Protein AF-A0A365P9I5-F1 (afdb_monomer_lite)

Sequence (86 aa):
MAIFKINPDWEKQLGRAAERAVKSMASDYQTMLDTLAKRYKGRPVSEIKPALQREWKKIGGSITDPELTQYASHISEGIRIQMKTK

Structure (mmCIF, N/CA/C/O backbone):
data_AF-A0A365P9I5-F1
#
_entry.id   AF-A0A365P9I5-F1
#
loop_
_atom_site.group_PDB
_atom_site.id
_atom_site.type_symbol
_atom_site.label_atom_id
_atom_site.label_alt_id
_atom_site.label_comp_id
_atom_site.label_asym_id
_atom_site.label_entity_id
_atom_site.label_seq_id
_atom_site.pdbx_PDB_ins_code
_atom_site.Cartn_x
_atom_site.Cartn_y
_atom_site.Cartn_z
_atom_site.occupancy
_atom_site.B_iso_or_equiv
_atom_site.auth_seq_id
_atom_site.auth_comp_id
_atom_site.auth_asym_id
_atom_site.auth_atom_id
_atom_site.pdbx_PDB_model_num
ATOM 1 N N . MET A 1 1 ? -9.978 16.794 0.412 1.00 51.88 1 MET A N 1
ATOM 2 C CA . MET A 1 1 ? -9.608 15.368 0.250 1.00 51.88 1 MET A CA 1
ATOM 3 C C . MET A 1 1 ? -8.117 15.303 -0.030 1.00 51.88 1 MET A C 1
ATOM 5 O O . MET A 1 1 ? -7.683 15.944 -0.978 1.00 51.88 1 MET A O 1
ATOM 9 N N . ALA A 1 2 ? -7.337 14.618 0.807 1.00 68.50 2 ALA A N 1
ATOM 10 C CA . ALA A 1 2 ? -5.896 14.480 0.602 1.00 68.50 2 ALA A CA 1
ATOM 11 C C . ALA A 1 2 ? -5.601 13.401 -0.455 1.00 68.50 2 ALA A C 1
ATOM 13 O O . ALA A 1 2 ? -6.270 12.365 -0.495 1.00 68.50 2 ALA A O 1
ATOM 14 N N . ILE A 1 3 ? -4.615 13.663 -1.317 1.00 72.94 3 ILE A N 1
ATOM 15 C CA . ILE A 1 3 ? -4.138 12.728 -2.341 1.00 72.94 3 ILE A CA 1
ATOM 16 C C . ILE A 1 3 ? -2.654 12.487 -2.083 1.00 72.94 3 ILE A C 1
ATOM 18 O O . ILE A 1 3 ? -1.854 13.417 -2.186 1.00 72.94 3 ILE A O 1
ATOM 22 N N . PHE A 1 4 ? -2.295 11.245 -1.774 1.00 79.06 4 PHE A N 1
ATOM 23 C CA . PHE A 1 4 ? -0.906 10.824 -1.658 1.00 79.06 4 PHE A CA 1
ATOM 24 C C . PHE A 1 4 ? -0.413 10.332 -3.019 1.00 79.06 4 PHE A C 1
ATOM 26 O O . PHE A 1 4 ? -1.076 9.520 -3.662 1.00 79.06 4 PHE A O 1
ATOM 33 N N . LYS A 1 5 ? 0.738 10.826 -3.478 1.00 77.12 5 LYS A N 1
ATOM 34 C CA . LYS A 1 5 ? 1.334 10.425 -4.759 1.00 77.12 5 LYS A CA 1
ATOM 35 C C . LYS A 1 5 ? 2.515 9.508 -4.486 1.00 77.12 5 LYS A C 1
ATOM 37 O O . LYS A 1 5 ? 3.432 9.907 -3.773 1.00 77.12 5 LYS A O 1
ATOM 42 N N . ILE A 1 6 ? 2.501 8.315 -5.070 1.00 72.44 6 ILE A N 1
ATOM 43 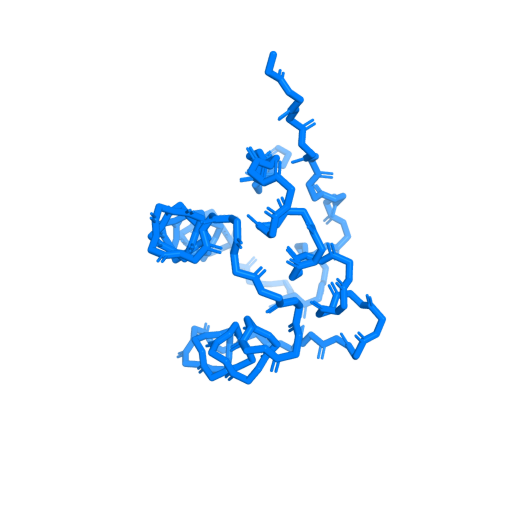C CA . ILE A 1 6 ? 3.655 7.415 -5.020 1.00 72.44 6 ILE A CA 1
ATOM 44 C C . ILE A 1 6 ? 4.763 8.009 -5.900 1.00 72.44 6 ILE A C 1
ATOM 46 O O . ILE A 1 6 ? 4.513 8.459 -7.020 1.00 72.44 6 ILE A O 1
ATOM 50 N N . ASN A 1 7 ? 5.978 8.061 -5.356 1.00 69.50 7 ASN A N 1
ATOM 51 C CA . ASN A 1 7 ? 7.156 8.631 -6.007 1.00 69.50 7 ASN A CA 1
ATOM 52 C C . ASN A 1 7 ? 7.608 7.706 -7.155 1.00 69.50 7 ASN A C 1
ATOM 54 O O . ASN A 1 7 ? 7.667 6.504 -6.911 1.00 69.50 7 ASN A O 1
ATOM 58 N N . PRO A 1 8 ? 7.998 8.205 -8.347 1.00 63.12 8 PRO A N 1
ATOM 59 C CA . PRO A 1 8 ? 8.294 7.398 -9.544 1.00 63.12 8 PRO A CA 1
ATOM 60 C C . PRO A 1 8 ? 9.461 6.407 -9.392 1.00 63.12 8 PRO A C 1
ATOM 62 O O . PRO A 1 8 ? 9.757 5.645 -10.303 1.00 63.12 8 PRO A O 1
ATOM 65 N N . ASP A 1 9 ? 10.123 6.362 -8.235 1.00 66.75 9 ASP A N 1
ATOM 66 C CA . ASP A 1 9 ? 11.102 5.321 -7.924 1.00 66.75 9 ASP A CA 1
ATOM 67 C C . ASP A 1 9 ? 10.478 3.908 -7.915 1.00 66.75 9 ASP A C 1
ATOM 69 O O . ASP A 1 9 ? 11.163 2.930 -8.200 1.00 66.75 9 ASP A O 1
ATOM 73 N N . TRP A 1 10 ? 9.156 3.789 -7.719 1.00 70.44 10 TRP A N 1
ATOM 74 C CA . TRP A 1 10 ? 8.435 2.520 -7.892 1.00 70.44 10 TRP A CA 1
ATOM 75 C C . TRP A 1 10 ? 8.583 1.939 -9.315 1.00 70.44 10 TRP A C 1
ATOM 77 O O . TRP A 1 10 ? 8.647 0.721 -9.471 1.00 70.44 10 TRP A O 1
ATOM 87 N N . GLU A 1 11 ? 8.727 2.790 -10.342 1.00 68.12 11 GLU A N 1
ATOM 88 C CA . GLU A 1 11 ? 8.976 2.372 -11.730 1.00 68.12 11 GLU A CA 1
ATOM 89 C C . GLU A 1 11 ? 10.347 1.693 -11.860 1.00 68.12 11 GLU A C 1
ATOM 91 O O . GLU A 1 11 ? 10.495 0.719 -12.593 1.00 68.12 11 GLU A O 1
ATOM 96 N N . LYS A 1 12 ? 11.349 2.153 -11.094 1.00 69.94 12 LYS A N 1
ATOM 97 C CA . LYS A 1 12 ? 12.672 1.513 -11.051 1.00 69.94 12 LYS A CA 1
ATOM 98 C C . LYS A 1 12 ? 12.624 0.153 -10.361 1.00 69.94 12 LYS A C 1
ATOM 100 O O . LYS A 1 12 ? 13.350 -0.749 -10.776 1.00 69.94 12 LYS A O 1
ATOM 105 N N . GLN A 1 13 ? 11.776 -0.007 -9.341 1.00 65.44 13 GLN A N 1
ATOM 106 C CA . GLN A 1 13 ? 11.617 -1.279 -8.623 1.00 65.44 13 GLN A CA 1
ATOM 107 C C . GLN A 1 13 ? 11.002 -2.384 -9.496 1.00 65.44 13 GLN A C 1
ATOM 109 O O . GLN A 1 13 ? 11.274 -3.560 -9.266 1.00 65.44 13 GLN A O 1
ATOM 114 N N . LEU A 1 14 ? 10.227 -2.025 -10.524 1.00 66.19 14 LEU A N 1
ATOM 115 C CA . LEU A 1 14 ? 9.678 -2.977 -11.499 1.00 66.19 14 LEU A CA 1
ATOM 116 C C . LEU A 1 14 ? 10.676 -3.376 -12.605 1.00 66.19 14 LEU A C 1
ATOM 118 O O . LEU A 1 14 ? 10.365 -4.215 -13.450 1.00 66.19 14 LEU A O 1
ATOM 122 N N . GLY A 1 15 ? 11.898 -2.831 -12.578 1.00 60.56 15 GLY A N 1
ATOM 123 C CA . GLY A 1 15 ? 12.936 -3.068 -13.580 1.00 60.56 15 GLY A CA 1
ATOM 124 C C . GLY A 1 15 ? 12.694 -2.294 -14.879 1.00 60.56 15 GLY A C 1
ATOM 125 O O . GLY A 1 15 ? 11.682 -1.617 -15.044 1.00 60.56 15 GLY A O 1
ATOM 126 N N . ARG A 1 16 ? 13.624 -2.387 -15.844 1.00 59.72 16 ARG A N 1
ATOM 127 C CA . ARG A 1 16 ? 13.447 -1.836 -17.207 1.00 59.72 16 ARG A CA 1
ATOM 128 C C . ARG A 1 16 ? 12.406 -2.645 -18.004 1.00 59.72 16 ARG A C 1
ATOM 130 O O . ARG A 1 16 ? 12.697 -3.140 -19.091 1.00 59.72 16 ARG A O 1
ATOM 137 N N . ALA A 1 17 ? 11.206 -2.825 -17.468 1.00 63.12 17 ALA A N 1
ATOM 138 C CA . ALA A 1 17 ? 10.064 -3.209 -18.276 1.00 63.12 17 ALA A CA 1
ATOM 139 C C . ALA A 1 17 ? 9.784 -2.073 -19.277 1.00 63.12 17 ALA A C 1
ATOM 141 O O . ALA A 1 17 ? 10.047 -0.903 -18.992 1.00 63.12 17 ALA A O 1
ATOM 142 N N . ALA A 1 18 ? 9.289 -2.397 -20.473 1.00 72.56 18 ALA A N 1
ATOM 143 C CA . ALA A 1 18 ? 8.914 -1.371 -21.446 1.00 72.56 18 ALA A CA 1
ATOM 144 C C . ALA A 1 18 ? 7.919 -0.374 -20.815 1.00 72.56 18 ALA A C 1
ATOM 146 O O . ALA A 1 18 ? 7.064 -0.792 -20.036 1.00 72.56 18 ALA A O 1
ATOM 147 N N . GLU A 1 19 ? 7.966 0.913 -21.185 1.00 73.00 19 GLU A N 1
ATOM 148 C CA . GLU A 1 19 ? 7.062 1.956 -20.649 1.00 73.00 19 GLU A CA 1
ATOM 149 C C . GLU A 1 19 ? 5.586 1.529 -20.642 1.00 73.00 19 GLU A C 1
ATOM 151 O O . GLU A 1 19 ? 4.847 1.797 -19.697 1.00 73.00 19 GLU A O 1
ATOM 156 N N . ARG A 1 20 ? 5.149 0.795 -21.675 1.00 76.00 20 ARG A N 1
ATOM 157 C CA . ARG A 1 20 ? 3.786 0.246 -21.746 1.00 76.00 20 ARG A CA 1
ATOM 158 C C . ARG A 1 20 ? 3.485 -0.763 -20.639 1.00 76.00 20 ARG A C 1
ATOM 160 O O . ARG A 1 20 ? 2.389 -0.732 -20.090 1.00 76.00 20 ARG A O 1
ATOM 167 N N . ALA A 1 21 ? 4.432 -1.640 -20.316 1.00 78.62 21 ALA A N 1
ATOM 168 C CA . ALA A 1 21 ? 4.279 -2.620 -19.248 1.00 78.62 21 ALA A CA 1
ATOM 169 C C . ALA A 1 21 ? 4.248 -1.926 -17.880 1.00 78.62 21 ALA A C 1
ATOM 171 O O . ALA A 1 21 ? 3.335 -2.185 -17.103 1.00 78.62 21 ALA A O 1
ATOM 172 N N . VAL A 1 22 ? 5.148 -0.965 -17.637 1.00 76.81 22 VAL A N 1
ATOM 173 C CA . VAL A 1 22 ? 5.146 -0.155 -16.404 1.00 76.81 22 VAL A CA 1
ATOM 174 C C . VAL A 1 22 ? 3.813 0.573 -16.238 1.00 76.81 22 VAL A C 1
ATOM 176 O O . VAL A 1 22 ? 3.206 0.524 -15.172 1.00 76.81 22 VAL A O 1
ATOM 179 N N . LYS A 1 23 ? 3.296 1.184 -17.308 1.00 79.75 23 LYS A N 1
ATOM 180 C CA . LYS A 1 23 ? 2.010 1.889 -17.288 1.00 79.75 23 LYS A CA 1
ATOM 181 C C . LYS A 1 23 ? 0.811 0.967 -17.063 1.00 79.75 23 LYS A C 1
ATOM 183 O O . LYS A 1 23 ? -0.128 1.353 -16.361 1.00 79.75 23 LYS A O 1
ATOM 188 N N . SER A 1 24 ? 0.841 -0.244 -17.621 1.00 82.00 24 SER A N 1
ATOM 189 C CA . SER A 1 24 ? -0.175 -1.263 -17.339 1.00 82.00 24 SER A CA 1
ATOM 190 C C . SER A 1 24 ? -0.140 -1.648 -15.863 1.00 82.00 24 SER A C 1
ATOM 192 O O . SER A 1 24 ? -1.153 -1.525 -15.184 1.00 82.00 24 SER A O 1
ATOM 194 N N . MET A 1 25 ? 1.044 -1.965 -15.331 1.00 79.50 25 MET A N 1
ATOM 195 C CA . MET A 1 25 ? 1.218 -2.305 -13.918 1.00 79.50 25 MET A CA 1
ATOM 196 C C . MET A 1 25 ? 0.769 -1.160 -13.006 1.00 79.50 25 MET A C 1
ATOM 198 O O . MET A 1 25 ? 0.046 -1.402 -12.045 1.00 79.50 25 MET A O 1
ATOM 202 N N . ALA A 1 26 ? 1.101 0.096 -13.331 1.00 81.69 26 ALA A N 1
ATOM 203 C CA . ALA A 1 26 ? 0.617 1.276 -12.605 1.00 81.69 26 ALA A CA 1
ATOM 204 C C . ALA A 1 26 ? -0.909 1.283 -12.477 1.00 81.69 26 ALA A C 1
ATOM 206 O O . ALA A 1 26 ? -1.455 1.607 -11.423 1.00 81.69 2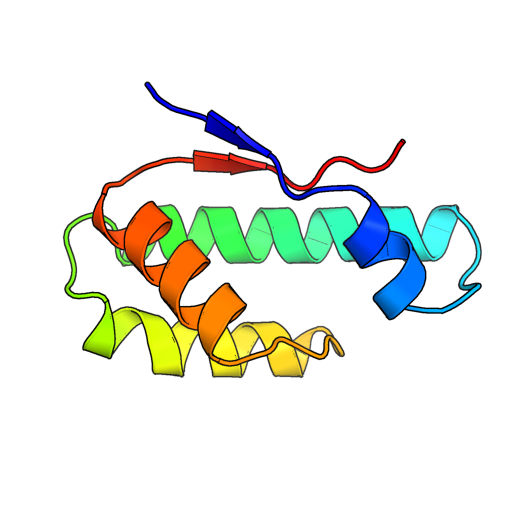6 ALA A O 1
ATOM 207 N N . SER A 1 27 ? -1.588 0.938 -13.571 1.00 84.31 27 SER A N 1
ATOM 208 C CA . SER A 1 27 ? -3.046 0.932 -13.665 1.00 84.31 27 SER A CA 1
ATOM 209 C C . SER A 1 27 ? -3.654 -0.216 -12.855 1.00 84.31 27 SER A C 1
ATOM 211 O O . SER A 1 27 ? -4.648 -0.006 -12.154 1.00 84.31 27 SER A O 1
ATOM 213 N N . ASP A 1 28 ? -3.027 -1.394 -12.872 1.00 85.88 28 ASP A N 1
ATOM 214 C CA . ASP A 1 28 ? -3.391 -2.525 -12.011 1.00 85.88 28 ASP A CA 1
ATOM 215 C C . ASP A 1 28 ? -3.225 -2.172 -10.522 1.00 85.88 28 ASP A C 1
ATOM 217 O O . ASP A 1 28 ? -4.159 -2.339 -9.731 1.00 85.88 28 ASP A O 1
ATOM 221 N N . TYR A 1 29 ? -2.092 -1.569 -10.140 1.00 83.50 29 TYR A N 1
ATOM 222 C CA . TYR A 1 29 ? -1.861 -1.076 -8.777 1.00 83.50 29 TYR A CA 1
ATOM 223 C C . TYR A 1 29 ? -2.876 -0.017 -8.362 1.00 83.50 29 TYR A C 1
ATOM 225 O O . TYR A 1 29 ? -3.399 -0.064 -7.249 1.00 83.50 29 TYR A O 1
ATOM 233 N N . GLN A 1 30 ? -3.181 0.934 -9.245 1.00 85.56 30 GLN A N 1
ATOM 234 C CA . GLN A 1 30 ? -4.156 1.982 -8.971 1.00 85.56 30 GLN A CA 1
ATOM 235 C C . GLN A 1 30 ? -5.545 1.394 -8.707 1.00 85.56 30 GLN A C 1
ATOM 237 O O . GLN A 1 30 ? -6.222 1.820 -7.772 1.00 85.56 30 GLN A O 1
ATOM 242 N N . THR A 1 31 ? -5.956 0.408 -9.505 1.00 88.56 31 THR A N 1
ATOM 243 C CA . THR A 1 31 ? -7.241 -0.290 -9.359 1.00 88.56 31 THR A CA 1
ATOM 244 C C . THR A 1 31 ? -7.311 -1.067 -8.048 1.00 88.56 31 THR A C 1
ATOM 246 O O . THR A 1 31 ? -8.300 -0.969 -7.314 1.00 88.56 31 THR A O 1
ATOM 249 N N . MET A 1 32 ? -6.242 -1.791 -7.714 1.00 87.56 32 MET A N 1
ATOM 250 C CA . MET A 1 32 ? -6.112 -2.514 -6.451 1.00 87.56 32 MET A CA 1
ATOM 251 C C . MET A 1 32 ? -6.202 -1.559 -5.253 1.00 87.56 32 MET A C 1
ATOM 253 O O . MET A 1 32 ? -7.006 -1.770 -4.344 1.00 87.56 32 MET A O 1
ATOM 257 N N . LEU A 1 33 ? -5.425 -0.472 -5.266 1.00 85.62 33 LEU A N 1
ATOM 258 C CA . LEU A 1 33 ? -5.418 0.538 -4.208 1.00 85.62 33 LEU A CA 1
ATOM 259 C C . LEU A 1 33 ? -6.777 1.223 -4.049 1.00 85.62 33 LEU A C 1
ATOM 261 O O . LEU A 1 33 ? -7.219 1.420 -2.923 1.00 85.62 33 LEU A O 1
ATOM 265 N N . ASP A 1 34 ? -7.461 1.563 -5.144 1.00 87.25 34 ASP A N 1
ATOM 266 C CA . ASP A 1 34 ? -8.798 2.172 -5.104 1.00 87.25 34 ASP A CA 1
ATOM 267 C C . ASP A 1 34 ? -9.835 1.206 -4.506 1.00 87.25 34 ASP A C 1
ATOM 269 O O . ASP A 1 34 ? -10.665 1.602 -3.684 1.00 87.25 34 ASP A O 1
ATOM 273 N N . THR A 1 35 ? -9.733 -0.082 -4.845 1.00 88.12 35 THR A N 1
ATOM 274 C CA . THR A 1 35 ? -10.589 -1.143 -4.296 1.00 88.12 35 THR A CA 1
ATOM 275 C C . THR A 1 35 ? -10.349 -1.336 -2.800 1.00 88.12 35 THR A C 1
ATOM 277 O O . THR A 1 35 ? -11.303 -1.371 -2.018 1.00 88.12 35 THR A O 1
ATOM 280 N N . LEU A 1 36 ? -9.084 -1.409 -2.376 1.00 86.31 36 LEU A N 1
ATOM 281 C CA . LEU A 1 36 ? -8.716 -1.515 -0.964 1.00 86.31 36 LEU A CA 1
ATOM 282 C C . LEU A 1 36 ? -9.117 -0.261 -0.187 1.00 86.31 36 LEU A C 1
ATOM 284 O O . LEU A 1 36 ? -9.695 -0.383 0.889 1.00 86.31 36 LEU A O 1
ATOM 288 N N . ALA A 1 37 ? -8.903 0.928 -0.753 1.00 85.50 37 ALA A N 1
ATOM 289 C CA . ALA A 1 37 ? -9.343 2.187 -0.169 1.00 85.50 37 ALA A CA 1
ATOM 290 C C . ALA A 1 37 ? -10.857 2.198 0.046 1.00 85.50 37 ALA A C 1
ATOM 292 O O . ALA A 1 37 ? -11.312 2.517 1.133 1.00 85.50 37 ALA A O 1
ATOM 293 N N . LYS A 1 38 ? -11.662 1.779 -0.935 1.00 86.94 38 LYS A N 1
ATOM 294 C CA . LYS A 1 38 ? -13.123 1.695 -0.769 1.00 86.94 38 LYS A CA 1
ATOM 295 C C . LYS A 1 38 ? -13.547 0.679 0.289 1.00 86.94 38 LYS A C 1
ATOM 297 O O . LYS A 1 38 ? -14.482 0.943 1.038 1.00 86.94 38 LYS A O 1
ATOM 302 N N . ARG A 1 39 ? -12.882 -0.477 0.341 1.00 87.12 39 ARG A N 1
ATOM 303 C CA . ARG A 1 39 ? -13.273 -1.601 1.206 1.00 87.12 39 ARG A CA 1
ATOM 304 C C . ARG A 1 39 ? -12.802 -1.454 2.652 1.00 87.12 39 ARG A C 1
ATOM 306 O O . ARG A 1 39 ? -13.493 -1.908 3.559 1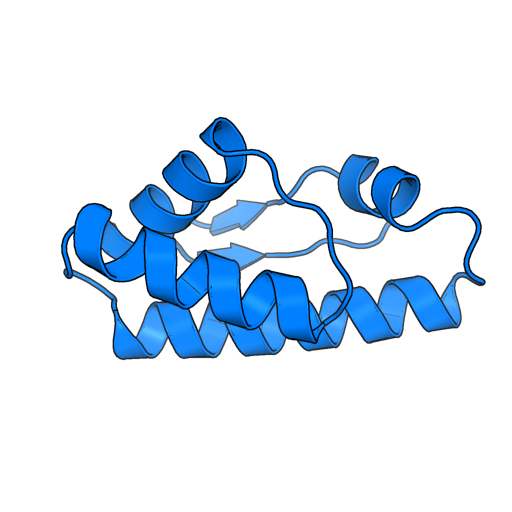.00 87.12 39 ARG A O 1
ATOM 313 N N . TYR A 1 40 ? -11.639 -0.844 2.854 1.00 86.19 40 TYR A N 1
ATOM 314 C CA . TYR A 1 40 ? -10.964 -0.761 4.147 1.00 86.19 40 TYR A CA 1
ATOM 315 C C . TYR A 1 40 ? -10.817 0.666 4.690 1.00 86.19 40 TYR A C 1
ATOM 317 O O . TYR A 1 40 ? -10.158 0.866 5.708 1.00 86.19 40 TYR A O 1
ATOM 325 N N . LYS A 1 41 ? -11.440 1.671 4.068 1.00 85.50 41 LYS A N 1
ATOM 326 C CA . LYS A 1 41 ? -11.500 3.024 4.638 1.00 85.50 41 LYS A CA 1
ATOM 327 C C . LYS A 1 41 ? -12.029 2.987 6.074 1.00 85.50 41 LYS A C 1
ATOM 329 O O . LYS A 1 41 ? -13.094 2.427 6.324 1.00 85.50 41 LYS A O 1
ATOM 334 N N . GLY A 1 42 ? -11.294 3.601 7.002 1.00 84.69 42 GLY A N 1
ATOM 335 C CA . GLY A 1 42 ? -11.633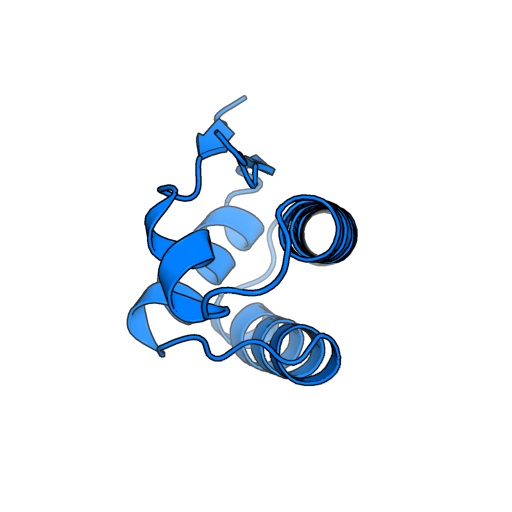 3.627 8.427 1.00 84.69 42 GLY A CA 1
ATOM 336 C C . GLY A 1 42 ? -11.357 2.323 9.186 1.00 84.69 42 GLY A C 1
ATOM 337 O O . GLY A 1 42 ? -11.696 2.237 10.364 1.00 84.69 42 GLY A O 1
ATOM 338 N N . ARG A 1 43 ? -10.763 1.305 8.545 1.00 89.00 43 ARG A N 1
ATOM 339 C CA . ARG A 1 43 ? -10.290 0.082 9.213 1.00 89.00 43 ARG A CA 1
ATOM 340 C C . ARG A 1 43 ? -8.877 0.279 9.763 1.00 89.00 43 ARG A C 1
ATOM 342 O O . ARG A 1 43 ? -8.113 1.048 9.189 1.00 89.00 43 ARG A O 1
ATOM 349 N N . PRO A 1 44 ? -8.491 -0.443 10.826 1.00 89.62 44 PRO A N 1
ATOM 350 C CA . PRO A 1 44 ? -7.144 -0.365 11.370 1.00 89.62 44 PRO A CA 1
ATOM 351 C C . PRO A 1 44 ? -6.086 -0.867 10.379 1.00 89.62 44 PRO A C 1
ATOM 353 O O . PRO A 1 44 ? -6.268 -1.859 9.669 1.00 89.62 44 PRO A O 1
ATOM 356 N N . VAL A 1 45 ? -4.920 -0.220 10.414 1.00 88.12 45 VAL A N 1
ATOM 357 C CA . VAL A 1 45 ? -3.726 -0.550 9.615 1.00 88.12 45 VAL A CA 1
ATOM 358 C C . VAL A 1 45 ? -3.349 -2.030 9.722 1.00 88.12 45 VAL A C 1
ATOM 360 O O . VAL A 1 45 ? -2.987 -2.641 8.720 1.00 88.12 45 VAL A O 1
ATOM 363 N N . SER A 1 46 ? -3.495 -2.632 10.904 1.00 88.31 46 SER A N 1
ATOM 364 C CA . SER A 1 46 ? -3.200 -4.050 11.149 1.00 88.31 46 SER A CA 1
ATOM 365 C C . SER A 1 46 ? -4.066 -5.015 10.330 1.00 88.31 46 SER A C 1
ATOM 367 O O . SER A 1 46 ? -3.593 -6.092 9.984 1.00 88.31 46 SER A O 1
ATOM 369 N N . GLU A 1 47 ? -5.302 -4.639 9.983 1.00 88.38 47 GLU A N 1
ATOM 370 C CA . GLU A 1 47 ? -6.165 -5.433 9.093 1.00 88.38 47 GLU A CA 1
ATOM 371 C C . GLU A 1 47 ? -5.856 -5.168 7.613 1.00 88.38 47 GLU A C 1
ATOM 373 O O . GLU A 1 47 ? -5.948 -6.066 6.774 1.00 88.38 47 GLU A O 1
ATOM 378 N N . ILE A 1 48 ? -5.454 -3.937 7.287 1.00 89.38 48 ILE A N 1
ATOM 379 C CA . ILE A 1 48 ? -5.156 -3.521 5.913 1.00 89.38 48 ILE A CA 1
ATOM 380 C C . ILE A 1 48 ? -3.823 -4.095 5.441 1.00 89.38 48 ILE A C 1
ATOM 382 O O . ILE A 1 48 ? -3.740 -4.563 4.310 1.00 89.38 48 ILE A O 1
ATOM 386 N N . LYS A 1 49 ? -2.792 -4.101 6.295 1.00 88.75 49 LYS A N 1
ATOM 387 C CA . LYS A 1 49 ? -1.449 -4.619 5.994 1.00 88.75 49 LYS A CA 1
ATOM 388 C C . LYS A 1 49 ? -1.464 -5.994 5.306 1.00 88.75 49 LYS A C 1
ATOM 390 O O . LYS A 1 49 ? -0.951 -6.085 4.190 1.00 88.75 49 LYS A O 1
ATOM 395 N N . PRO A 1 50 ? -2.044 -7.058 5.897 1.00 89.38 50 PRO A N 1
ATOM 396 C CA . PRO A 1 50 ? -2.018 -8.386 5.285 1.00 89.38 50 PRO A CA 1
ATOM 397 C C . PRO A 1 50 ? -2.836 -8.454 3.987 1.00 89.38 50 PRO A C 1
ATOM 399 O O . PRO A 1 50 ? -2.452 -9.163 3.054 1.00 89.38 50 PRO A O 1
ATOM 402 N N . ALA A 1 51 ? -3.938 -7.700 3.887 1.00 88.75 51 ALA A N 1
ATOM 403 C CA . ALA A 1 51 ? -4.744 -7.627 2.669 1.00 88.75 51 ALA A CA 1
ATOM 404 C C . ALA A 1 51 ? -3.981 -6.933 1.530 1.00 88.75 51 ALA A C 1
ATOM 406 O O . ALA A 1 51 ? -3.900 -7.463 0.421 1.00 88.75 51 ALA A O 1
ATOM 407 N N . LEU A 1 52 ? -3.361 -5.791 1.838 1.00 87.81 52 LEU A N 1
ATOM 4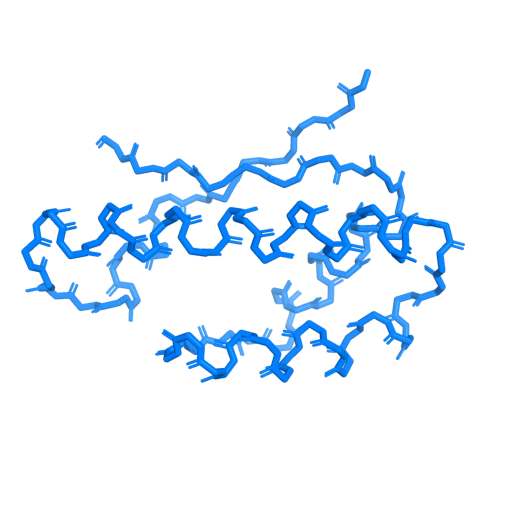08 C CA . LEU A 1 52 ? -2.525 -5.023 0.928 1.00 87.81 52 LEU A CA 1
ATOM 409 C C . LEU A 1 52 ? -1.340 -5.859 0.450 1.00 87.81 52 LEU A C 1
ATOM 411 O O . LEU A 1 52 ? -1.115 -5.956 -0.748 1.00 87.81 52 LEU A O 1
ATOM 415 N N . GLN A 1 53 ? -0.629 -6.523 1.363 1.00 87.75 53 GLN A N 1
ATOM 416 C CA . GLN A 1 53 ? 0.538 -7.344 1.037 1.00 87.75 53 GLN A CA 1
ATOM 417 C C . GLN A 1 53 ? 0.183 -8.482 0.075 1.00 87.75 53 GLN A C 1
ATOM 419 O O . GLN A 1 53 ? 0.926 -8.766 -0.867 1.00 87.75 53 GLN A O 1
ATOM 424 N N . ARG A 1 54 ? -0.957 -9.143 0.308 1.00 88.62 54 ARG A N 1
ATOM 425 C CA . ARG A 1 54 ? -1.430 -10.247 -0.529 1.00 88.62 54 ARG A CA 1
ATOM 426 C C . ARG A 1 54 ? -1.754 -9.779 -1.942 1.00 88.62 54 ARG A C 1
ATOM 428 O O . ARG A 1 54 ? -1.372 -10.452 -2.894 1.00 88.62 54 ARG A O 1
ATOM 435 N N . GLU A 1 55 ? -2.455 -8.660 -2.082 1.00 87.69 55 GLU A N 1
ATOM 436 C CA . GLU A 1 55 ? -2.781 -8.100 -3.395 1.00 87.69 55 GLU A CA 1
ATOM 437 C C . GLU A 1 55 ? -1.524 -7.584 -4.109 1.00 87.69 55 GLU A C 1
ATOM 439 O O . GLU A 1 55 ? -1.315 -7.896 -5.277 1.00 87.69 55 GLU A O 1
ATOM 444 N N . TRP A 1 56 ? -0.619 -6.914 -3.391 1.00 85.50 56 TRP A N 1
ATOM 445 C CA . TRP A 1 56 ? 0.631 -6.397 -3.956 1.00 85.50 56 TRP A CA 1
ATOM 446 C C . TRP A 1 56 ? 1.510 -7.503 -4.550 1.00 85.50 56 TRP A C 1
ATOM 448 O O . TRP A 1 56 ? 2.048 -7.351 -5.650 1.00 85.50 56 TRP A O 1
ATOM 458 N N . LYS A 1 57 ? 1.604 -8.643 -3.846 1.00 83.75 57 LYS A N 1
ATOM 459 C CA . LYS A 1 57 ? 2.318 -9.839 -4.316 1.00 83.75 57 LYS A CA 1
ATOM 460 C C . LYS A 1 57 ? 1.672 -10.474 -5.548 1.00 83.75 57 LYS A C 1
ATOM 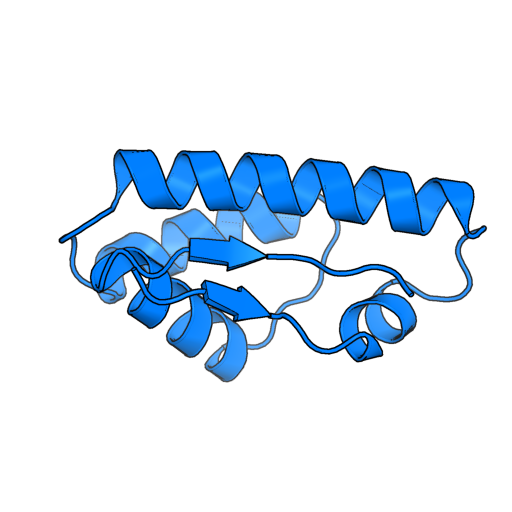462 O O . LYS A 1 57 ? 2.401 -10.973 -6.398 1.00 83.75 57 LYS A O 1
ATOM 467 N N . LYS A 1 58 ? 0.337 -10.464 -5.673 1.00 83.88 58 LYS A N 1
ATOM 468 C CA . LYS A 1 58 ? -0.351 -11.028 -6.855 1.00 83.88 58 LYS A CA 1
ATOM 469 C C . LYS A 1 58 ? 0.022 -10.305 -8.146 1.00 83.88 58 LYS A C 1
ATOM 471 O O . LYS A 1 58 ? 0.115 -10.945 -9.183 1.00 83.88 58 LYS A O 1
ATOM 476 N N . ILE A 1 59 ? 0.220 -8.990 -8.073 1.00 77.69 59 ILE A N 1
ATOM 477 C CA . ILE A 1 59 ? 0.531 -8.139 -9.233 1.00 77.69 59 ILE A CA 1
ATOM 478 C C . ILE A 1 59 ? 2.045 -8.190 -9.557 1.00 77.69 59 ILE A C 1
ATOM 480 O O . ILE A 1 59 ? 2.504 -7.605 -10.531 1.00 77.69 59 ILE A O 1
ATOM 484 N N . GLY A 1 60 ? 2.833 -8.938 -8.771 1.00 71.69 60 GLY A N 1
ATOM 485 C CA . GLY A 1 60 ? 4.263 -9.157 -9.010 1.00 71.69 60 GLY A CA 1
ATOM 486 C C . GLY A 1 60 ? 5.177 -8.079 -8.429 1.00 71.69 60 GLY A C 1
ATOM 487 O O . GLY A 1 60 ? 6.339 -7.997 -8.813 1.00 71.69 60 GLY A O 1
ATOM 488 N N . GLY A 1 61 ? 4.677 -7.254 -7.508 1.00 70.75 61 GLY A N 1
ATOM 489 C CA . GLY A 1 61 ? 5.475 -6.202 -6.881 1.00 70.75 61 GLY A CA 1
ATOM 490 C C . GLY A 1 61 ? 6.136 -6.652 -5.595 1.00 70.75 61 GLY A C 1
ATOM 491 O O . GLY A 1 61 ? 5.549 -7.376 -4.787 1.00 70.75 61 GLY A O 1
ATOM 492 N N . SER A 1 62 ? 7.325 -6.115 -5.368 1.00 73.06 62 SER A N 1
ATOM 493 C CA . SER A 1 62 ? 7.962 -6.110 -4.059 1.00 73.06 62 SER A CA 1
ATOM 494 C C . SER A 1 62 ? 7.591 -4.820 -3.341 1.00 73.06 62 SER A C 1
ATOM 496 O O . SER A 1 62 ? 7.687 -3.737 -3.910 1.00 73.06 62 SER A O 1
ATOM 498 N N . ILE A 1 63 ? 7.141 -4.946 -2.098 1.00 77.12 63 ILE A N 1
ATOM 499 C CA . ILE A 1 63 ? 6.882 -3.817 -1.210 1.00 77.12 63 ILE A CA 1
ATOM 500 C C . ILE A 1 63 ? 7.547 -4.095 0.131 1.00 77.12 63 ILE A C 1
ATOM 502 O O . ILE A 1 63 ? 7.492 -5.219 0.639 1.00 77.12 63 ILE A O 1
ATOM 506 N N . THR A 1 64 ? 8.186 -3.077 0.694 1.00 81.56 64 THR A N 1
ATOM 507 C CA . THR A 1 64 ? 8.819 -3.166 2.011 1.00 81.56 64 THR A CA 1
ATOM 508 C C . THR A 1 64 ? 7.789 -2.957 3.133 1.00 81.56 64 THR A C 1
ATOM 510 O O . THR A 1 64 ? 6.762 -2.311 2.930 1.00 81.56 64 THR A O 1
ATOM 513 N N . ASP A 1 65 ? 8.024 -3.491 4.339 1.00 80.19 65 ASP A N 1
ATOM 514 C CA . ASP A 1 65 ? 7.120 -3.261 5.485 1.00 80.19 65 ASP A CA 1
ATOM 515 C C . ASP A 1 65 ? 6.881 -1.771 5.832 1.00 80.19 65 ASP A C 1
ATOM 517 O O . ASP A 1 65 ? 5.727 -1.423 6.111 1.00 80.19 65 ASP A O 1
ATOM 521 N N . PRO A 1 66 ? 7.874 -0.854 5.782 1.00 83.81 66 PRO A N 1
ATOM 522 C CA . PRO A 1 66 ? 7.602 0.567 6.011 1.00 83.81 66 PRO A CA 1
ATOM 523 C C . PRO A 1 66 ? 6.658 1.166 4.958 1.00 83.81 66 PRO A C 1
ATOM 525 O O . PRO A 1 66 ? 5.714 1.866 5.325 1.00 83.81 66 PRO A O 1
ATOM 528 N N . GLU A 1 67 ? 6.829 0.837 3.674 1.00 82.81 67 GLU A N 1
ATOM 529 C CA . GLU A 1 67 ? 5.910 1.282 2.614 1.00 82.81 67 GLU A CA 1
ATOM 530 C C . GLU A 1 67 ? 4.512 0.683 2.787 1.00 82.81 67 GLU A C 1
ATOM 532 O O . GLU A 1 67 ? 3.506 1.383 2.673 1.00 82.81 67 GLU A O 1
ATOM 537 N N . LEU A 1 68 ? 4.442 -0.606 3.127 1.00 86.38 68 LEU A N 1
ATOM 538 C CA . LEU A 1 68 ? 3.189 -1.301 3.400 1.00 86.38 68 LEU A CA 1
ATOM 539 C C . LEU A 1 68 ? 2.429 -0.629 4.551 1.00 86.38 68 LEU A C 1
ATOM 541 O O . LEU A 1 68 ? 1.220 -0.422 4.459 1.00 86.38 68 LEU A O 1
ATOM 545 N N . THR A 1 69 ? 3.141 -0.266 5.621 1.00 88.38 69 THR A N 1
ATOM 546 C CA . THR A 1 69 ? 2.590 0.463 6.771 1.00 88.38 69 THR A CA 1
ATOM 547 C C . THR A 1 69 ? 2.057 1.819 6.345 1.00 88.38 69 THR A C 1
ATOM 549 O O . THR A 1 69 ? 0.928 2.162 6.680 1.00 88.38 69 THR A O 1
ATOM 552 N N . GLN A 1 70 ? 2.840 2.572 5.576 1.00 86.94 70 GLN A N 1
ATOM 553 C CA . GLN A 1 70 ? 2.467 3.906 5.131 1.00 86.94 70 GLN A CA 1
ATOM 554 C C . GLN A 1 70 ? 1.217 3.884 4.239 1.00 86.94 70 GLN A C 1
ATOM 556 O O . GLN A 1 70 ? 0.276 4.643 4.469 1.00 86.94 70 GLN A O 1
ATOM 561 N N . TYR A 1 71 ? 1.151 2.976 3.264 1.00 86.38 71 TYR A N 1
ATOM 562 C CA . TYR A 1 71 ? -0.028 2.835 2.407 1.00 86.38 71 TYR A CA 1
ATOM 563 C C . TYR A 1 71 ? -1.250 2.341 3.178 1.00 86.38 71 TYR A C 1
ATOM 565 O O . TYR A 1 71 ? -2.356 2.834 2.955 1.00 86.38 71 TYR A O 1
ATOM 573 N N . ALA A 1 72 ? -1.069 1.406 4.110 1.00 89.06 72 ALA A N 1
ATOM 574 C CA . ALA A 1 72 ? -2.150 0.939 4.965 1.00 89.06 72 ALA A CA 1
ATOM 575 C C . ALA A 1 72 ? -2.686 2.057 5.879 1.00 89.06 72 ALA A C 1
ATOM 577 O O . ALA A 1 72 ? -3.903 2.177 6.025 1.00 89.06 72 ALA A O 1
ATOM 578 N N . SER A 1 73 ? -1.819 2.922 6.415 1.00 89.75 73 SER A N 1
ATOM 579 C CA . SER A 1 73 ? -2.222 4.139 7.135 1.00 89.75 73 SER A CA 1
ATOM 580 C C . SER A 1 73 ? -3.037 5.071 6.247 1.00 89.75 73 SER A C 1
ATOM 582 O O . SER A 1 73 ? -4.151 5.433 6.609 1.00 89.75 73 SER A O 1
ATOM 584 N N . HIS A 1 74 ? -2.570 5.363 5.033 1.00 89.31 74 HIS A N 1
ATOM 585 C CA . HIS A 1 74 ? -3.311 6.220 4.107 1.00 89.31 74 HIS A CA 1
ATOM 586 C C . HIS A 1 74 ? -4.689 5.652 3.735 1.00 89.31 74 HIS A C 1
ATOM 588 O O . HIS A 1 74 ? -5.669 6.395 3.693 1.00 89.31 74 HIS A O 1
ATOM 594 N N . ILE A 1 75 ? -4.796 4.338 3.522 1.00 87.25 75 ILE A N 1
ATOM 595 C CA . ILE A 1 75 ? -6.080 3.660 3.289 1.00 87.25 75 ILE A CA 1
ATOM 596 C C . ILE A 1 75 ? -6.993 3.784 4.516 1.00 87.25 75 ILE A C 1
ATOM 598 O O . ILE A 1 75 ? -8.164 4.140 4.367 1.00 87.25 75 ILE A O 1
ATOM 602 N N . SER A 1 76 ? -6.457 3.547 5.718 1.00 88.00 76 SER A N 1
ATOM 603 C CA . SER A 1 76 ? -7.171 3.709 6.992 1.00 88.00 76 SER A CA 1
ATOM 604 C C . SER A 1 76 ? -7.725 5.129 7.140 1.00 88.00 76 SER A C 1
ATOM 606 O O . SER A 1 76 ? -8.906 5.311 7.430 1.00 88.00 76 SER A O 1
ATOM 608 N N . GLU A 1 77 ? -6.905 6.140 6.855 1.00 87.12 77 GLU A N 1
ATOM 609 C CA . GLU A 1 77 ? -7.262 7.563 6.900 1.00 87.12 77 GLU A CA 1
ATOM 610 C C . GLU A 1 77 ? -8.224 7.988 5.773 1.00 87.12 77 GLU A C 1
ATOM 612 O O . GLU A 1 77 ? -8.761 9.097 5.777 1.00 87.12 77 GLU A O 1
ATOM 617 N N . GLY A 1 78 ? -8.467 7.121 4.784 1.00 83.50 78 GLY A N 1
ATOM 618 C CA . GLY A 1 78 ? -9.273 7.445 3.608 1.00 83.50 78 GLY A CA 1
ATOM 619 C C . GLY A 1 78 ? -8.586 8.417 2.645 1.00 83.50 78 GLY A C 1
ATOM 620 O O . GLY A 1 78 ? -9.264 9.081 1.855 1.00 83.50 78 GLY A O 1
ATOM 621 N N . ILE A 1 79 ? -7.258 8.508 2.713 1.00 85.31 79 ILE A N 1
ATOM 622 C CA . ILE A 1 79 ? -6.414 9.270 1.797 1.00 85.31 79 ILE A CA 1
ATOM 623 C C . ILE A 1 79 ? -6.295 8.477 0.499 1.00 85.31 79 ILE A C 1
ATOM 625 O O . ILE A 1 79 ? -5.944 7.296 0.486 1.00 85.31 79 ILE A O 1
ATOM 629 N N . ARG A 1 80 ? -6.586 9.132 -0.628 1.00 79.75 80 ARG A N 1
ATOM 630 C CA . ARG A 1 80 ? -6.495 8.472 -1.930 1.00 79.75 80 ARG A CA 1
ATOM 631 C C . ARG A 1 80 ? -5.033 8.361 -2.343 1.00 79.75 80 ARG A C 1
ATOM 633 O O . ARG A 1 80 ? -4.356 9.378 -2.465 1.00 79.75 80 ARG A O 1
ATOM 640 N N . ILE A 1 81 ? -4.576 7.144 -2.609 1.00 82.50 81 ILE A N 1
ATOM 641 C CA . ILE A 1 81 ? -3.234 6.889 -3.132 1.00 82.50 81 ILE A CA 1
ATOM 642 C C . ILE A 1 81 ? -3.299 6.909 -4.664 1.00 82.50 81 ILE A C 1
ATOM 644 O O . ILE A 1 81 ? -4.138 6.235 -5.264 1.00 82.50 81 ILE A O 1
ATOM 648 N N . GLN A 1 82 ? -2.440 7.709 -5.293 1.00 79.88 82 GLN A N 1
ATOM 649 C CA . GLN A 1 82 ? -2.270 7.771 -6.741 1.00 79.88 82 GLN A CA 1
ATOM 650 C C . GLN A 1 82 ? -0.873 7.299 -7.149 1.00 79.88 82 GLN A C 1
ATOM 652 O O . GLN A 1 82 ? 0.131 7.914 -6.783 1.00 79.88 82 GLN A O 1
ATOM 657 N N . MET A 1 83 ? -0.828 6.247 -7.962 1.00 78.00 83 MET A N 1
ATOM 658 C CA . MET A 1 83 ? 0.327 5.875 -8.767 1.00 78.00 83 MET A CA 1
ATOM 659 C C . MET A 1 83 ? 0.468 6.885 -9.906 1.00 78.00 83 MET A C 1
ATOM 661 O O . MET A 1 83 ? -0.409 6.993 -10.765 1.00 78.00 83 MET A O 1
ATOM 665 N N . LYS A 1 84 ? 1.567 7.643 -9.919 1.00 66.94 84 LYS A N 1
ATOM 666 C CA . LYS A 1 84 ? 1.969 8.412 -11.098 1.00 66.94 84 LYS A CA 1
ATOM 667 C C . LYS A 1 84 ? 3.079 7.659 -11.823 1.00 66.94 84 LYS A C 1
ATOM 669 O O . LYS A 1 84 ? 4.099 7.352 -11.214 1.00 66.94 84 LYS A O 1
ATOM 674 N N . THR A 1 85 ? 2.865 7.402 -13.109 1.00 61.34 85 THR A N 1
ATOM 675 C CA . THR A 1 85 ? 3.945 7.189 -14.081 1.00 61.34 85 THR A CA 1
ATOM 676 C C . THR A 1 85 ? 4.346 8.562 -14.606 1.00 61.34 85 THR A C 1
ATOM 678 O O . THR A 1 85 ? 3.468 9.426 -14.754 1.00 61.34 85 THR A O 1
ATOM 681 N N . LYS A 1 86 ? 5.638 8.799 -14.830 1.00 52.19 86 LYS A N 1
ATOM 682 C CA . LYS A 1 86 ? 6.083 10.055 -15.448 1.00 52.19 86 LYS A CA 1
ATOM 683 C C . LYS A 1 86 ? 5.652 10.163 -16.914 1.00 52.19 86 LYS A C 1
ATOM 685 O O . LYS A 1 86 ? 5.382 9.114 -17.536 1.00 52.19 86 LYS A O 1
#

Secondary structure (DSSP, 8-state):
--EEEE-THHHHHT-S--HHHHHHHHHHHHHHHHHHHHHHTTS-HHHHHHHHHHHHHHTT----HHHHHHHHHHHHTTPEEEE---

pLDDT: mean 79.94, std 9.3, range [51.88, 89.75]

Radius of gyration: 12.28 Å; chains: 1; bounding box: 27×26×33 Å

Foldseek 3Di:
DAEAEDDQVQLVQVPPDPLVVSVVLQVLLLVLLVVLLVVQALHDLVVSLVVVVVSCVVSPGDDDPVRSSVSSVCSPPSHRYHYDDD

Organism: NCBI:txid37915